Protein AF-A0A2M8NP13-F1 (afdb_monomer_lite)

Structure (mmCIF, N/CA/C/O backbone):
data_AF-A0A2M8NP13-F1
#
_entry.id   AF-A0A2M8NP13-F1
#
loop_
_atom_site.group_PDB
_atom_site.id
_atom_site.type_symbol
_atom_site.label_atom_id
_atom_site.label_alt_id
_atom_site.label_comp_id
_atom_site.label_asym_id
_atom_site.label_entity_id
_atom_site.label_seq_id
_atom_site.pdbx_PDB_ins_code
_atom_site.Cartn_x
_atom_site.Cartn_y
_atom_site.Cartn_z
_atom_site.occupancy
_atom_site.B_iso_or_equiv
_atom_site.auth_seq_id
_atom_site.auth_comp_id
_atom_site.auth_asym_id
_atom_site.auth_atom_id
_atom_site.pdbx_PDB_model_num
ATOM 1 N N . MET A 1 1 ? 14.388 27.360 -60.471 1.00 58.22 1 MET A N 1
ATOM 2 C CA . MET A 1 1 ? 13.844 26.414 -59.473 1.00 58.22 1 MET A CA 1
ATOM 3 C C . MET A 1 1 ? 14.636 26.600 -58.187 1.00 58.22 1 MET A C 1
ATOM 5 O O . MET A 1 1 ? 15.724 26.048 -58.066 1.00 58.22 1 MET A O 1
ATOM 9 N N . SER A 1 2 ? 14.172 27.474 -57.292 1.00 68.12 2 SER A N 1
ATOM 10 C CA . SER A 1 2 ? 14.870 27.739 -56.028 1.00 68.12 2 SER A CA 1
ATOM 11 C C . SER A 1 2 ? 14.751 26.515 -55.126 1.00 68.12 2 SER A C 1
ATOM 13 O O . SER A 1 2 ? 13.643 26.093 -54.804 1.00 68.12 2 SER A O 1
ATOM 15 N N . LYS A 1 3 ? 15.887 25.905 -54.775 1.00 79.31 3 LYS A N 1
ATOM 16 C CA . LYS A 1 3 ? 15.924 24.735 -53.893 1.00 79.31 3 LYS A CA 1
ATOM 17 C C . LYS A 1 3 ? 15.673 25.203 -52.463 1.00 79.31 3 LYS A C 1
ATOM 19 O O . LYS A 1 3 ? 16.495 25.915 -51.892 1.00 79.31 3 LYS A O 1
ATOM 24 N N . LEU A 1 4 ? 14.529 24.819 -51.912 1.00 83.94 4 LEU A N 1
ATOM 25 C CA . LEU A 1 4 ? 14.200 25.050 -50.513 1.00 83.94 4 LEU A CA 1
ATOM 26 C C . LEU A 1 4 ? 15.149 24.219 -49.643 1.00 83.94 4 LEU A C 1
ATOM 28 O O . LEU A 1 4 ? 15.299 23.016 -49.855 1.00 83.94 4 LEU A O 1
ATOM 32 N N . THR A 1 5 ? 15.836 24.861 -48.700 1.00 88.06 5 THR A N 1
ATOM 33 C CA . THR A 1 5 ? 16.750 24.158 -47.795 1.00 88.06 5 THR A CA 1
ATOM 34 C C . THR A 1 5 ? 15.958 23.388 -46.739 1.00 88.06 5 THR A C 1
ATOM 36 O O . THR A 1 5 ? 14.819 23.730 -46.422 1.00 88.06 5 THR A O 1
ATOM 39 N N . ARG A 1 6 ? 16.558 22.340 -46.164 1.00 84.56 6 ARG A N 1
ATOM 40 C CA . ARG A 1 6 ? 15.905 21.465 -45.172 1.00 84.56 6 ARG A CA 1
ATOM 41 C C . ARG A 1 6 ? 15.276 22.249 -44.012 1.00 84.56 6 ARG A C 1
ATOM 43 O O . ARG A 1 6 ? 14.156 21.960 -43.613 1.00 84.56 6 ARG A O 1
ATOM 50 N N . ASN A 1 7 ? 15.949 23.298 -43.543 1.00 79.38 7 ASN A N 1
ATOM 51 C CA . ASN A 1 7 ? 15.452 24.140 -42.453 1.00 79.38 7 ASN A CA 1
ATOM 52 C C . ASN A 1 7 ? 14.253 25.008 -42.877 1.00 79.38 7 ASN A C 1
ATOM 54 O O . ASN A 1 7 ? 13.380 25.277 -42.061 1.00 79.38 7 ASN A O 1
ATOM 58 N N . GLN A 1 8 ? 14.175 25.404 -44.152 1.00 86.62 8 GLN A N 1
ATOM 59 C CA . GLN A 1 8 ? 13.031 26.144 -44.697 1.00 86.62 8 GLN A CA 1
ATOM 60 C C . GLN A 1 8 ? 11.793 25.244 -44.829 1.00 86.62 8 GLN A C 1
ATOM 62 O O . GLN A 1 8 ? 10.682 25.691 -44.570 1.00 86.62 8 GLN A O 1
ATOM 67 N N . ILE A 1 9 ? 11.977 23.959 -45.154 1.00 86.06 9 ILE A N 1
ATOM 68 C CA . ILE A 1 9 ? 10.882 22.975 -45.171 1.00 86.06 9 ILE A CA 1
ATOM 69 C C . ILE A 1 9 ? 10.336 22.760 -43.753 1.00 86.06 9 ILE A C 1
ATOM 71 O O . ILE A 1 9 ? 9.125 22.802 -43.554 1.00 86.06 9 ILE A O 1
ATOM 75 N N . ILE A 1 10 ? 11.217 22.599 -42.760 1.00 83.56 10 ILE A N 1
ATOM 76 C CA . ILE A 1 10 ? 10.816 22.433 -41.354 1.00 83.56 10 ILE A CA 1
ATOM 77 C C . ILE A 1 10 ? 10.057 23.671 -40.858 1.00 83.56 10 ILE A C 1
ATOM 79 O O . ILE A 1 10 ? 8.997 23.530 -40.256 1.00 83.56 10 ILE A O 1
ATOM 83 N N . ALA A 1 11 ? 10.540 24.878 -41.169 1.00 84.44 11 ALA A N 1
ATOM 84 C CA . ALA A 1 11 ? 9.868 26.115 -40.778 1.00 84.44 11 ALA A CA 1
ATOM 85 C C . ALA A 1 11 ? 8.447 26.219 -41.358 1.00 84.44 11 ALA A C 1
ATOM 87 O O . ALA A 1 11 ? 7.525 26.593 -40.639 1.00 84.44 11 ALA A O 1
ATOM 88 N N . ILE A 1 12 ? 8.248 25.837 -42.624 1.00 85.38 12 ILE A N 1
ATOM 89 C CA . ILE A 1 12 ? 6.927 25.862 -43.271 1.00 85.38 12 ILE A CA 1
ATOM 90 C C . ILE A 1 12 ? 5.983 24.826 -42.659 1.00 85.38 12 ILE A C 1
ATOM 92 O O . ILE A 1 12 ? 4.808 25.127 -42.462 1.00 85.38 12 ILE A O 1
ATOM 96 N N . LEU A 1 13 ? 6.475 23.630 -42.327 1.00 83.25 13 LEU A N 1
ATOM 97 C CA . LEU A 1 13 ? 5.653 22.597 -41.694 1.00 83.25 13 LEU A CA 1
ATOM 98 C C . LEU A 1 13 ? 5.238 23.001 -40.275 1.00 83.25 13 LEU A C 1
ATOM 100 O O . LEU A 1 13 ? 4.065 22.893 -39.937 1.00 83.25 13 LEU A O 1
ATOM 104 N N . VAL A 1 14 ? 6.158 23.536 -39.471 1.00 82.69 14 VAL A N 1
ATOM 105 C CA . VAL A 1 14 ? 5.853 23.966 -38.097 1.00 82.69 14 VAL A CA 1
ATOM 106 C C . VAL A 1 14 ? 4.896 25.161 -38.096 1.00 82.69 14 VAL A C 1
ATOM 108 O O . VAL A 1 14 ? 3.868 25.115 -37.426 1.00 82.69 14 VAL A O 1
ATOM 111 N N . PHE A 1 15 ? 5.161 26.200 -38.896 1.00 78.62 15 PHE A N 1
ATOM 112 C CA . PHE A 1 15 ? 4.244 27.343 -38.995 1.00 78.62 15 PHE A CA 1
ATOM 113 C C . PHE A 1 15 ? 2.897 26.961 -39.616 1.00 78.62 15 PHE A C 1
ATOM 115 O O . PHE A 1 15 ? 1.862 27.449 -39.170 1.00 78.62 15 PHE A O 1
ATOM 122 N N . GLY A 1 16 ? 2.884 26.071 -40.611 1.00 75.19 16 GLY A N 1
ATOM 123 C CA . GLY A 1 16 ? 1.658 25.585 -41.242 1.00 75.19 16 GLY A CA 1
ATOM 124 C C . GLY A 1 16 ? 0.770 24.799 -40.278 1.00 75.19 16 GLY A C 1
ATOM 125 O O . GLY A 1 16 ? -0.438 25.022 -40.250 1.00 75.19 16 GLY A O 1
ATOM 126 N N . VAL A 1 17 ? 1.357 23.935 -39.443 1.00 75.19 17 VAL A N 1
ATOM 127 C CA . VAL A 1 17 ? 0.620 23.167 -38.426 1.00 75.19 17 VAL A CA 1
ATOM 128 C C . VAL A 1 17 ? 0.110 24.072 -37.301 1.00 75.19 17 VAL A C 1
ATOM 130 O O . VAL A 1 17 ? -1.015 23.888 -36.850 1.00 75.19 17 VAL A O 1
ATOM 133 N N . VAL A 1 18 ? 0.862 25.101 -36.897 1.00 73.50 18 VAL A N 1
ATOM 134 C CA . VAL A 1 18 ? 0.398 26.084 -35.898 1.00 73.50 18 VAL A CA 1
ATOM 135 C C . VAL A 1 18 ? -0.756 26.940 -36.440 1.00 73.50 18 VAL A C 1
ATOM 137 O O . VAL A 1 18 ? -1.725 27.184 -35.724 1.00 73.50 18 VAL A O 1
ATOM 140 N N . LEU A 1 19 ? -0.708 27.348 -37.714 1.00 66.69 19 LEU A N 1
ATOM 141 C CA . LEU A 1 19 ? -1.770 28.147 -38.340 1.00 66.69 19 LEU A CA 1
ATOM 142 C C . LEU A 1 19 ? -3.037 27.335 -38.655 1.00 66.69 19 LEU A C 1
ATOM 144 O O . LEU A 1 19 ? -4.136 27.873 -38.545 1.00 66.69 19 LEU A O 1
ATOM 148 N N . LEU A 1 20 ? -2.909 26.054 -39.021 1.00 64.12 20 LEU A N 1
ATOM 149 C CA . LEU A 1 20 ? -4.056 25.172 -39.285 1.00 64.12 20 LEU A CA 1
ATOM 150 C C . LEU A 1 20 ? -4.627 24.534 -38.006 1.00 64.12 20 LEU A C 1
ATOM 152 O O . LEU A 1 20 ? -5.831 24.305 -37.931 1.00 64.12 20 LEU A O 1
ATOM 156 N N . GLY A 1 21 ? -3.793 24.272 -36.994 1.00 57.81 21 GLY A N 1
ATOM 157 C CA . GLY A 1 21 ? -4.192 23.657 -35.722 1.00 57.81 21 GLY A CA 1
ATOM 158 C C . GLY A 1 21 ? -4.653 24.648 -34.648 1.00 57.81 21 GLY A C 1
ATOM 159 O O . GLY A 1 21 ? -5.435 24.279 -33.775 1.00 57.81 21 GLY A O 1
ATOM 160 N N . GLY A 1 22 ? -4.237 25.918 -34.719 1.00 55.53 22 GLY A N 1
ATOM 161 C CA . GLY A 1 22 ? -4.613 26.950 -33.743 1.00 55.53 22 GLY A CA 1
ATOM 162 C C . GLY A 1 22 ? -6.066 27.435 -33.837 1.00 55.53 22 GLY A C 1
ATOM 163 O O . GLY A 1 22 ? -6.558 28.068 -32.908 1.00 55.53 22 GLY A O 1
ATOM 164 N N . ALA A 1 23 ? -6.778 27.130 -34.927 1.00 56.41 23 ALA A N 1
ATOM 165 C CA . ALA A 1 23 ? -8.166 27.560 -35.121 1.00 56.41 23 ALA A CA 1
ATOM 166 C C . ALA A 1 23 ? -9.211 26.638 -34.456 1.00 56.41 23 ALA A C 1
ATOM 168 O O . ALA A 1 23 ? -10.376 27.021 -34.371 1.00 56.41 23 ALA A O 1
ATOM 169 N N . LEU A 1 24 ? -8.831 25.444 -33.976 1.00 55.22 24 LEU A N 1
ATOM 170 C CA . LEU A 1 24 ? -9.789 24.445 -33.472 1.00 55.22 24 LEU A CA 1
ATOM 171 C C . LEU A 1 24 ? -9.968 24.448 -31.938 1.00 55.22 24 LEU A C 1
ATOM 173 O O . LEU A 1 24 ? -10.832 23.743 -31.426 1.00 55.22 24 LEU A O 1
ATOM 177 N N . VAL A 1 25 ? -9.216 25.265 -31.190 1.00 56.38 25 VAL A N 1
ATOM 178 C CA . VAL A 1 25 ? -9.221 25.263 -29.707 1.00 56.38 25 VAL A CA 1
ATOM 179 C C . VAL A 1 25 ? -9.870 26.527 -29.117 1.00 56.38 25 VAL A C 1
ATOM 181 O O . VAL A 1 25 ? -9.416 27.056 -28.111 1.00 56.38 25 VAL A O 1
ATOM 184 N N . ILE A 1 26 ? -10.937 27.061 -29.727 1.00 60.00 26 ILE A N 1
ATOM 185 C CA . ILE A 1 26 ? -11.709 28.173 -29.127 1.00 60.00 26 ILE A CA 1
ATOM 186 C C . ILE A 1 26 ? -13.222 27.956 -29.260 1.00 60.00 26 ILE A C 1
ATOM 188 O O . ILE A 1 26 ? -13.924 28.837 -29.741 1.00 60.00 26 ILE A O 1
ATOM 192 N N . LEU A 1 27 ? -13.764 26.799 -28.856 1.00 58.97 27 LEU A N 1
ATOM 193 C CA . LEU A 1 27 ? -15.230 26.643 -28.758 1.00 58.97 27 LEU A CA 1
ATOM 194 C C . LEU A 1 27 ? -15.773 25.825 -27.572 1.00 58.97 27 LEU A C 1
ATOM 196 O O . LEU A 1 27 ? -16.981 25.622 -27.523 1.00 58.97 27 LEU A O 1
ATOM 200 N N . SER A 1 28 ? -14.969 25.449 -26.571 1.00 64.50 28 SER A N 1
ATOM 201 C CA . SER A 1 28 ? -15.515 24.761 -25.385 1.00 64.50 28 SER A CA 1
ATOM 202 C C . SER A 1 28 ? -14.811 25.162 -24.091 1.00 64.50 28 SER A C 1
ATOM 204 O O . SER A 1 28 ? -13.880 24.495 -23.662 1.00 64.50 28 SER A O 1
ATOM 206 N N . ASN A 1 29 ? -15.243 26.281 -23.501 1.00 57.12 29 ASN A N 1
ATOM 207 C CA . ASN A 1 29 ? -15.476 26.404 -22.053 1.00 57.12 29 ASN A CA 1
ATOM 208 C C . ASN A 1 29 ? -16.026 27.797 -21.725 1.00 57.12 29 ASN A C 1
ATOM 210 O O . ASN A 1 29 ? -15.294 28.735 -21.408 1.00 57.12 29 ASN A O 1
ATOM 214 N N . ARG A 1 30 ? -17.350 27.942 -21.811 1.00 59.50 30 ARG A N 1
ATOM 215 C CA . ARG A 1 30 ? -18.058 29.086 -21.233 1.00 59.50 30 ARG A CA 1
ATOM 216 C C . ARG A 1 30 ? -19.442 28.637 -20.764 1.00 59.50 30 ARG A C 1
ATOM 218 O O . ARG A 1 30 ? -20.231 28.259 -21.622 1.00 59.50 30 ARG A O 1
ATOM 225 N N . ALA A 1 31 ? -19.669 28.722 -19.443 1.00 52.22 31 ALA A N 1
ATOM 226 C CA . ALA A 1 31 ? -20.912 28.564 -18.648 1.00 52.22 31 ALA A CA 1
ATOM 227 C C . ALA A 1 31 ? -20.679 27.555 -17.500 1.00 52.22 31 ALA A C 1
ATOM 229 O O . ALA A 1 31 ? -20.251 26.446 -17.782 1.00 52.22 31 ALA A O 1
ATOM 230 N N . THR A 1 32 ? -20.900 27.819 -16.208 1.00 54.53 32 THR A N 1
ATOM 231 C CA . THR A 1 32 ? -21.458 28.962 -15.453 1.00 54.53 32 THR A CA 1
ATOM 232 C C . THR A 1 32 ? -21.068 28.802 -13.971 1.00 54.53 32 THR A C 1
ATOM 234 O O . THR A 1 32 ? -21.065 27.667 -13.496 1.00 54.53 32 THR A O 1
ATOM 237 N N . PRO A 1 33 ? -20.814 29.886 -13.215 1.00 57.22 33 PRO A N 1
ATOM 238 C CA . PRO A 1 33 ? -20.908 29.861 -11.759 1.00 57.22 33 PRO A CA 1
ATOM 239 C C . PRO A 1 33 ? -22.393 29.841 -11.364 1.00 57.22 33 PRO A C 1
ATOM 241 O O . PRO A 1 33 ? -23.160 30.691 -11.812 1.00 57.22 33 PRO A O 1
ATOM 244 N N . THR A 1 34 ? -22.818 28.854 -10.580 1.00 63.97 34 THR A N 1
ATOM 245 C CA . THR A 1 34 ? -24.079 28.940 -9.838 1.00 63.97 34 THR A CA 1
ATOM 246 C C . THR A 1 34 ? -23.760 29.491 -8.461 1.00 63.97 34 THR A C 1
ATOM 248 O O . THR A 1 34 ? -23.168 28.799 -7.632 1.00 63.97 34 THR A O 1
ATOM 251 N N . ASP A 1 35 ? -24.114 30.759 -8.284 1.00 57.34 35 ASP A N 1
ATOM 252 C CA . ASP A 1 35 ? -24.280 31.413 -6.996 1.00 57.34 35 ASP A CA 1
ATOM 253 C C . ASP A 1 35 ? -25.349 30.701 -6.134 1.00 57.34 35 ASP A C 1
ATOM 255 O O . ASP A 1 35 ? -26.218 29.987 -6.642 1.00 57.34 35 ASP A O 1
ATOM 259 N N . ASP A 1 36 ? -25.274 30.984 -4.831 1.00 53.44 36 ASP A N 1
ATOM 260 C CA . ASP A 1 36 ? -26.346 30.932 -3.827 1.00 53.44 36 ASP A CA 1
ATOM 261 C C . ASP A 1 36 ? -26.670 29.602 -3.118 1.00 53.44 36 ASP A C 1
ATOM 263 O O . ASP A 1 36 ? -27.688 28.956 -3.355 1.00 53.44 36 ASP A O 1
ATOM 267 N N . VAL A 1 37 ? -25.909 29.321 -2.050 1.00 51.91 37 VAL A N 1
ATOM 268 C CA . VAL A 1 37 ? -26.536 28.9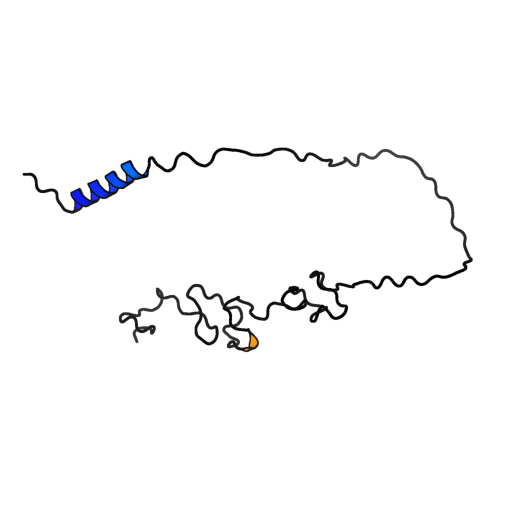66 -0.763 1.00 51.91 37 VAL A CA 1
ATOM 269 C C . VAL A 1 37 ? -26.088 29.976 0.289 1.00 51.91 37 VAL A C 1
ATOM 271 O O . VAL A 1 37 ? -25.139 29.779 1.043 1.00 51.91 37 VAL A O 1
ATOM 274 N N . VAL A 1 38 ? -26.818 31.088 0.336 1.00 53.72 38 VAL A N 1
ATOM 275 C CA . VAL A 1 38 ? -27.078 31.788 1.592 1.00 53.72 38 VAL A CA 1
ATOM 276 C C . VAL A 1 38 ? -28.064 30.922 2.371 1.00 53.72 38 VAL A C 1
ATOM 278 O O . VAL A 1 38 ? -29.217 30.789 1.974 1.00 53.72 38 VAL A O 1
ATOM 281 N N . SER A 1 39 ? -27.630 30.355 3.495 1.00 47.09 39 SER A N 1
ATOM 282 C CA . SER A 1 39 ? -28.549 30.007 4.577 1.00 47.09 39 SER A CA 1
ATOM 283 C C . SER A 1 39 ? -27.840 30.131 5.922 1.00 47.09 39 SER A C 1
ATOM 285 O O . SER A 1 39 ? -27.149 29.230 6.383 1.00 47.09 39 SER A O 1
ATOM 287 N N . THR A 1 40 ? -28.040 31.313 6.505 1.00 46.47 40 THR A N 1
ATOM 288 C CA . THR A 1 40 ? -28.102 31.588 7.946 1.00 46.47 40 THR A CA 1
ATOM 289 C C . THR A 1 40 ? -26.856 31.275 8.778 1.00 46.47 40 THR A C 1
ATOM 291 O O . THR A 1 40 ? -26.828 30.333 9.563 1.00 46.47 40 THR A O 1
ATOM 294 N N . THR A 1 41 ? -25.879 32.183 8.745 1.00 49.56 41 THR A N 1
ATOM 295 C CA . THR A 1 41 ? -25.213 32.569 9.996 1.00 49.56 41 THR A CA 1
ATOM 296 C C . THR A 1 41 ? -26.219 33.381 10.813 1.00 49.56 41 THR A C 1
ATOM 298 O O . THR A 1 41 ? -26.402 34.574 10.560 1.00 49.56 41 THR A O 1
ATOM 301 N N . GLU A 1 42 ? -26.922 32.746 11.750 1.00 57.06 42 GLU A N 1
ATOM 302 C CA . GLU A 1 42 ? -27.654 33.492 12.772 1.00 57.06 42 GLU A CA 1
ATOM 303 C C . GLU A 1 42 ? -26.639 34.172 13.696 1.00 57.06 42 GLU A C 1
ATOM 305 O O . GLU A 1 42 ? -25.809 33.537 14.348 1.00 57.06 42 GLU A O 1
ATOM 310 N N . GLN A 1 43 ? -26.686 35.501 13.691 1.00 47.31 43 GLN A N 1
ATOM 311 C CA . GLN A 1 43 ? -26.061 36.354 14.686 1.00 47.31 43 GLN A CA 1
ATOM 312 C C . GLN A 1 43 ? -26.604 35.993 16.070 1.00 47.31 43 GLN A C 1
ATOM 314 O O . GLN A 1 43 ? -27.774 36.218 16.366 1.00 47.31 43 GLN A O 1
ATOM 319 N N . VAL A 1 44 ? -25.728 35.509 16.947 1.00 54.62 44 VAL A N 1
ATOM 320 C CA . VAL A 1 44 ? -25.923 35.601 18.396 1.00 54.62 44 VAL A CA 1
ATOM 321 C C . VAL A 1 44 ? -25.752 37.064 18.809 1.00 54.62 44 VAL A C 1
ATOM 323 O O . VAL A 1 44 ? -24.679 37.478 19.240 1.00 54.62 44 VAL A O 1
ATOM 326 N N . ASP A 1 45 ? -26.807 37.859 18.633 1.00 57.75 45 ASP A N 1
ATOM 327 C CA . ASP A 1 45 ? -26.953 39.132 19.337 1.00 57.75 45 ASP A CA 1
ATOM 328 C C . ASP A 1 45 ? -27.746 38.876 20.620 1.00 57.75 45 ASP A C 1
ATOM 330 O O . ASP A 1 45 ? -28.884 38.402 20.613 1.00 57.75 45 ASP A O 1
ATOM 334 N N . GLY A 1 46 ? -27.084 39.101 21.750 1.00 53.28 46 GLY A N 1
ATOM 335 C CA . GLY A 1 46 ? -27.656 38.875 23.063 1.00 53.28 46 GLY A CA 1
ATOM 336 C C . GLY A 1 46 ? -28.762 39.879 23.361 1.00 53.28 46 GLY A C 1
ATOM 337 O O . GLY A 1 46 ? -28.543 41.084 23.337 1.00 53.28 46 GLY A O 1
ATOM 338 N N . THR A 1 47 ? -29.931 39.387 23.761 1.00 61.88 47 THR A N 1
ATOM 339 C CA . THR A 1 47 ? -30.835 40.107 24.663 1.00 61.88 47 THR A CA 1
ATOM 340 C C . THR A 1 47 ? -31.652 39.097 25.462 1.00 61.88 47 THR A C 1
ATOM 342 O O . THR A 1 47 ? -32.196 38.128 24.948 1.00 61.88 47 THR A O 1
ATOM 345 N N . SER A 1 48 ? -31.663 39.337 26.766 1.00 55.53 48 SER A N 1
ATOM 346 C CA . SER A 1 48 ? -32.239 38.556 27.853 1.00 55.53 48 SER A CA 1
ATOM 347 C C . SER A 1 48 ? -33.665 38.044 27.636 1.00 55.53 48 SER A C 1
ATOM 349 O O . SER A 1 48 ? -34.557 38.841 27.348 1.00 55.53 48 SER A O 1
ATOM 351 N N . VAL A 1 49 ? -33.919 36.792 28.029 1.00 49.97 49 VAL A N 1
ATOM 352 C CA . VAL A 1 49 ? -35.164 36.447 28.731 1.00 49.97 49 VAL A CA 1
ATOM 353 C C . VAL A 1 49 ? -34.836 35.541 29.917 1.00 49.97 49 VAL A C 1
ATOM 355 O O . VAL A 1 49 ? -34.085 34.575 29.815 1.00 49.97 49 VAL A O 1
ATOM 358 N N . ALA A 1 50 ? -35.359 35.944 31.067 1.00 49.97 50 ALA A N 1
ATOM 359 C CA . ALA A 1 50 ? -35.125 35.380 32.378 1.00 49.97 50 ALA A CA 1
ATOM 360 C C . ALA A 1 50 ? -35.720 33.970 32.557 1.00 49.97 50 ALA A C 1
ATOM 362 O O . ALA A 1 50 ? -36.866 33.712 32.210 1.00 49.97 50 ALA A O 1
ATOM 363 N N . GLN A 1 51 ? -34.913 33.100 33.163 1.00 52.91 51 GLN A N 1
ATOM 364 C CA . GLN A 1 51 ? -35.227 32.283 34.339 1.00 52.91 51 GLN A CA 1
ATOM 365 C C . GLN A 1 51 ? -36.662 31.733 34.472 1.00 52.91 51 GLN A C 1
ATOM 367 O O . GLN A 1 51 ? -37.550 32.403 34.993 1.00 52.91 51 GLN A O 1
ATOM 372 N N . VAL A 1 52 ? -36.822 30.434 34.196 1.00 46.53 52 VAL A N 1
ATOM 373 C CA . VAL A 1 52 ? -37.727 29.579 34.977 1.00 46.53 52 VAL A CA 1
ATOM 374 C C . VAL A 1 52 ? -37.002 28.267 35.262 1.00 46.53 52 VAL A C 1
ATOM 376 O O . VAL A 1 52 ? -36.860 27.410 34.397 1.00 46.53 52 VAL A O 1
ATOM 379 N N . VAL A 1 53 ? -36.496 28.153 36.486 1.00 58.00 53 VAL A N 1
ATOM 380 C CA . VAL A 1 53 ? -36.050 26.895 37.087 1.00 58.00 53 VAL A CA 1
ATOM 381 C C . VAL A 1 53 ? -37.246 26.334 37.850 1.00 58.00 53 VAL A C 1
ATOM 383 O O . VAL A 1 53 ? -37.733 27.019 38.751 1.00 58.00 53 VAL A O 1
ATOM 386 N N . PRO A 1 54 ? -37.711 25.114 37.558 1.00 53.69 54 PRO A N 1
ATOM 387 C CA . PRO A 1 54 ? -38.408 24.307 38.540 1.00 53.69 54 PRO A CA 1
ATOM 388 C C . PRO A 1 54 ? -37.410 23.325 39.157 1.00 53.69 54 PRO A C 1
ATOM 390 O O . PRO A 1 54 ? -36.807 22.502 38.477 1.00 53.69 54 PRO A O 1
ATOM 393 N N . THR A 1 55 ? -37.240 23.496 40.460 1.00 47.84 55 THR A N 1
ATOM 394 C CA . THR A 1 55 ? -36.593 22.637 41.457 1.00 47.84 55 THR A CA 1
ATOM 395 C C . THR A 1 55 ? -36.805 21.135 41.257 1.00 47.84 55 THR A C 1
ATOM 397 O O . THR A 1 55 ? -37.923 20.693 40.998 1.00 47.84 55 THR A O 1
ATOM 400 N N . GLU A 1 56 ? -35.736 20.368 41.478 1.00 66.62 56 GLU A N 1
ATOM 401 C CA . GLU A 1 56 ? -35.767 18.913 41.668 1.00 66.62 56 GLU A CA 1
ATOM 402 C C . GLU A 1 56 ? -36.408 18.512 43.007 1.00 66.62 56 GLU A C 1
ATOM 404 O O . GLU A 1 56 ? -36.236 19.234 43.988 1.00 66.62 56 GLU A O 1
ATOM 409 N N . GLU A 1 57 ? -37.068 17.344 43.058 1.00 56.25 57 GLU A N 1
ATOM 410 C CA . GLU A 1 57 ? -36.946 16.344 44.145 1.00 56.25 57 GLU A CA 1
ATOM 411 C C . GLU A 1 57 ? -37.593 14.981 43.735 1.00 56.25 57 GLU A C 1
ATOM 413 O O . GLU A 1 57 ? -38.248 14.934 42.690 1.00 56.25 57 GLU A O 1
ATOM 418 N N . PRO A 1 58 ? -37.372 13.853 44.457 1.00 69.06 58 PRO A N 1
ATOM 419 C CA . PRO A 1 58 ? -36.796 12.613 43.929 1.00 69.06 58 PRO A CA 1
ATOM 420 C C . PRO A 1 58 ? -37.692 11.361 44.146 1.00 69.06 58 PRO A C 1
ATOM 422 O O . PRO A 1 58 ? -38.788 11.439 44.690 1.00 69.06 58 PRO A O 1
ATOM 425 N N . ASP A 1 59 ? -37.184 10.193 43.731 1.00 57.22 59 ASP A N 1
ATOM 426 C CA . ASP A 1 59 ? -37.649 8.823 44.031 1.00 57.22 59 ASP A CA 1
ATOM 427 C C . ASP A 1 59 ? -38.992 8.320 43.445 1.00 57.22 59 ASP A C 1
ATOM 429 O O . ASP A 1 59 ? -40.074 8.654 43.923 1.00 57.22 59 ASP A O 1
ATOM 433 N N . SER A 1 60 ? -38.891 7.332 42.530 1.00 41.59 60 SER A N 1
ATOM 434 C CA . SER A 1 60 ? -39.606 6.020 42.536 1.00 41.59 60 SER A CA 1
ATOM 435 C C . SER A 1 60 ? -40.138 5.552 41.159 1.00 41.59 60 SER A C 1
ATOM 437 O O . SER A 1 60 ? -41.102 6.092 40.624 1.00 41.59 60 SER A O 1
ATOM 439 N N . GLN A 1 61 ? -39.540 4.477 40.617 1.00 65.25 61 GLN A N 1
ATOM 440 C CA . GLN A 1 61 ? -39.978 3.670 39.444 1.00 65.25 61 GLN A CA 1
ATOM 441 C C . GLN A 1 61 ? -41.160 2.717 39.793 1.00 65.25 61 GLN A C 1
ATOM 443 O O . GLN A 1 61 ? -41.339 2.477 40.991 1.00 65.25 61 GLN A O 1
ATOM 448 N N . PRO A 1 62 ? -41.958 2.127 38.847 1.00 52.53 62 PRO A N 1
ATOM 449 C CA . PRO A 1 62 ? -41.607 0.896 38.054 1.00 52.53 62 PRO A CA 1
ATOM 450 C C . PRO A 1 62 ? -42.285 0.797 36.637 1.00 52.53 62 PRO A C 1
ATOM 452 O O . PRO A 1 62 ? -43.257 1.496 36.393 1.00 52.53 62 PRO A O 1
ATOM 455 N N . SER A 1 63 ? -41.991 -0.062 35.635 1.00 50.97 63 SER A N 1
ATOM 456 C CA . SER A 1 63 ? -40.999 -1.106 35.255 1.00 50.97 63 SER A CA 1
ATOM 457 C C . SER A 1 63 ? -41.343 -1.552 33.775 1.00 50.97 63 SER A C 1
ATOM 459 O O . SER A 1 63 ? -42.058 -0.807 33.109 1.00 50.97 63 SER A O 1
ATOM 461 N N . PRO A 1 64 ? -40.925 -2.700 33.188 1.00 62.66 64 PRO A N 1
ATOM 462 C CA . PRO A 1 64 ? -39.843 -2.832 32.204 1.00 62.66 64 PRO A CA 1
ATOM 463 C C . PRO A 1 64 ? -40.250 -3.497 30.860 1.00 62.66 64 PRO A C 1
ATOM 465 O O . PRO A 1 64 ? -40.920 -4.529 30.832 1.00 62.66 64 PRO A O 1
ATOM 468 N N . THR A 1 65 ? -39.698 -3.030 29.739 1.00 46.16 65 THR A N 1
ATOM 469 C CA . THR A 1 65 ? -39.547 -3.867 28.529 1.00 46.16 65 THR A CA 1
ATOM 470 C C . THR A 1 65 ? -38.149 -3.675 27.942 1.00 46.16 65 THR A C 1
ATOM 472 O O . THR A 1 65 ? -37.797 -2.542 27.615 1.00 46.16 65 THR A O 1
ATOM 475 N N . PRO A 1 66 ? -37.332 -4.740 27.813 1.00 59.88 66 PRO A N 1
ATOM 476 C CA . PRO A 1 66 ? -35.985 -4.637 27.275 1.00 59.88 66 PRO A CA 1
ATOM 477 C C . PRO A 1 66 ? -36.045 -4.673 25.745 1.00 59.88 66 PRO A C 1
ATOM 479 O O . PRO A 1 66 ? -36.075 -5.747 25.148 1.00 59.88 66 PRO A O 1
ATOM 482 N N . VAL A 1 67 ? -36.043 -3.508 25.098 1.00 52.00 67 VAL A N 1
ATOM 483 C CA . VAL A 1 67 ? -35.669 -3.427 23.680 1.00 52.00 67 VAL A CA 1
ATOM 484 C C . VAL A 1 67 ? -34.169 -3.173 23.656 1.00 52.00 67 VAL A C 1
ATOM 486 O O . VAL A 1 67 ? -33.697 -2.056 23.850 1.00 52.00 67 VAL A O 1
ATOM 489 N N . ARG A 1 68 ? -33.406 -4.262 23.566 1.00 61.22 68 ARG A N 1
ATOM 490 C CA . ARG A 1 68 ? -31.955 -4.222 23.391 1.00 61.22 68 ARG A CA 1
ATOM 491 C C . ARG A 1 68 ? -31.681 -3.787 21.954 1.00 61.22 68 ARG A C 1
ATOM 493 O O . ARG A 1 68 ? -31.564 -4.629 21.074 1.00 61.22 68 ARG A O 1
ATOM 500 N N . GLU A 1 69 ? -31.597 -2.485 21.734 1.00 54.03 69 GLU A N 1
ATOM 501 C CA . GLU A 1 69 ? -30.960 -1.926 20.546 1.00 54.03 69 GLU A CA 1
ATOM 502 C C . GLU A 1 69 ? -29.455 -1.969 20.822 1.00 54.03 69 GLU A C 1
ATOM 504 O O . GLU A 1 69 ? -28.907 -1.187 21.600 1.00 54.03 69 GLU A O 1
ATOM 509 N N . THR A 1 70 ? -28.821 -3.040 20.348 1.00 52.81 70 THR A N 1
ATOM 510 C CA . THR A 1 70 ? -27.377 -3.239 20.443 1.00 52.81 70 THR A CA 1
ATOM 511 C C . THR A 1 70 ? -26.698 -2.104 19.703 1.00 52.81 70 THR A C 1
ATOM 513 O O . THR A 1 70 ? -26.896 -1.953 18.500 1.00 52.81 70 THR A O 1
ATOM 516 N N . ARG A 1 71 ? -25.917 -1.306 20.430 1.00 59.41 71 ARG A N 1
ATOM 517 C CA . ARG A 1 71 ? -25.007 -0.347 19.821 1.00 59.41 71 ARG A CA 1
ATOM 518 C C . ARG A 1 71 ? -24.059 -1.137 18.930 1.00 59.41 71 ARG A C 1
ATOM 520 O O . ARG A 1 71 ? -23.350 -2.022 19.399 1.00 59.41 71 ARG A O 1
ATOM 527 N N . SER A 1 72 ? -24.165 -0.867 17.642 1.00 70.75 72 SER A N 1
ATOM 528 C CA . SER A 1 72 ? -23.123 -1.127 16.669 1.00 70.75 72 SER A CA 1
ATOM 529 C C . SER A 1 72 ? -22.002 -0.147 17.009 1.00 70.75 72 SER A C 1
ATOM 531 O O . SER A 1 72 ? -21.991 0.964 16.487 1.00 70.75 72 SER A O 1
ATOM 533 N N . ASP A 1 73 ? -21.191 -0.483 18.011 1.00 87.19 73 ASP A N 1
ATOM 534 C CA . ASP A 1 73 ? -20.047 0.340 18.397 1.00 87.19 73 ASP A CA 1
ATOM 535 C C . ASP A 1 73 ? -19.006 0.272 17.258 1.00 87.19 73 ASP A C 1
ATOM 537 O O . ASP A 1 73 ? -18.792 -0.796 16.682 1.00 87.19 73 ASP A O 1
ATOM 541 N N . ASP A 1 74 ? -18.446 1.426 16.900 1.00 91.19 74 ASP A N 1
ATOM 542 C CA . ASP A 1 74 ? -17.399 1.638 15.892 1.00 91.19 74 ASP A CA 1
ATOM 543 C C . ASP A 1 74 ? -16.334 2.507 16.579 1.00 91.19 74 ASP A C 1
ATOM 545 O O . ASP A 1 74 ? -16.564 3.683 16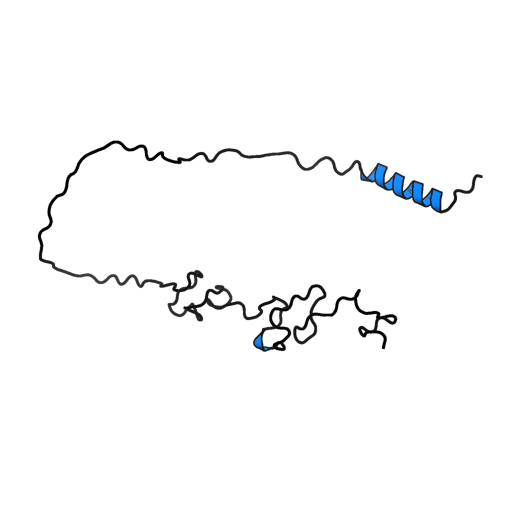.883 1.00 91.19 74 ASP A O 1
ATOM 549 N N . THR A 1 75 ? -15.251 1.861 17.000 1.00 94.00 75 THR A N 1
ATOM 550 C CA . THR A 1 75 ? -14.288 2.394 17.972 1.00 94.00 75 THR A CA 1
ATOM 551 C C . THR A 1 75 ? -13.253 3.301 17.312 1.00 94.00 75 THR A C 1
ATOM 553 O O . THR A 1 75 ? -12.851 4.299 17.917 1.00 94.00 75 THR A O 1
ATOM 556 N N . ASP A 1 76 ? -12.845 2.996 16.084 1.00 93.94 76 ASP A N 1
ATOM 557 C CA . ASP A 1 76 ? -11.890 3.776 15.299 1.00 93.94 76 ASP A CA 1
ATOM 558 C C . ASP A 1 76 ? -12.564 4.687 14.257 1.00 93.94 76 ASP A C 1
ATOM 560 O O . ASP A 1 76 ? -11.920 5.603 13.733 1.00 93.94 76 ASP A O 1
ATOM 564 N N . GLY A 1 77 ? -13.874 4.535 14.053 1.00 93.06 77 GLY A N 1
ATOM 565 C CA . GLY A 1 77 ? -14.696 5.438 13.260 1.00 93.06 77 GLY A CA 1
ATOM 566 C C . GLY A 1 77 ? -14.524 5.245 11.758 1.00 93.06 77 GLY A C 1
ATOM 567 O O . GLY A 1 77 ? -14.686 6.218 11.010 1.00 93.06 77 GLY A O 1
ATOM 568 N N . ASP A 1 78 ? -14.157 4.044 11.312 1.00 94.00 78 ASP A N 1
ATOM 569 C CA . ASP A 1 78 ? -13.935 3.729 9.899 1.00 94.00 78 ASP A CA 1
ATOM 570 C C . ASP A 1 78 ? -15.219 3.343 9.137 1.00 94.00 78 ASP A C 1
ATOM 572 O O . ASP A 1 78 ? -15.236 3.234 7.903 1.00 94.00 78 ASP A O 1
ATOM 576 N N . GLY A 1 79 ? -16.338 3.239 9.861 1.00 91.19 79 GLY A N 1
ATOM 577 C CA . GLY A 1 79 ? -17.638 2.859 9.326 1.00 91.19 79 GLY A CA 1
ATOM 578 C C . GLY A 1 79 ? -17.881 1.348 9.284 1.00 91.19 79 GLY A C 1
ATOM 579 O O . GLY A 1 79 ? -18.924 0.934 8.760 1.00 91.19 79 GLY A O 1
ATOM 580 N N . VAL A 1 80 ? -16.974 0.531 9.829 1.00 92.88 80 VAL A N 1
ATOM 581 C CA . VAL A 1 80 ? -17.108 -0.913 10.033 1.00 92.88 80 VAL A CA 1
ATOM 582 C C . VAL A 1 80 ? -17.350 -1.192 11.527 1.00 92.88 80 VAL A C 1
ATOM 584 O O . VAL A 1 80 ? -16.514 -0.917 12.375 1.00 92.88 80 VAL A O 1
ATOM 587 N N . PRO A 1 81 ? -18.503 -1.766 11.904 1.00 92.38 81 PRO A N 1
ATOM 588 C CA . PRO A 1 81 ? -18.795 -2.056 13.305 1.00 92.38 81 PRO A CA 1
ATOM 589 C C . PRO A 1 81 ? -17.853 -3.082 13.950 1.00 92.38 81 PRO A C 1
ATOM 591 O O . PRO A 1 81 ? -17.547 -4.129 13.368 1.00 92.38 81 PRO A O 1
ATOM 594 N N . ASN A 1 82 ? -17.545 -2.885 15.235 1.00 90.56 82 ASN A N 1
ATOM 595 C CA . ASN A 1 82 ? -16.765 -3.824 16.049 1.00 90.56 82 ASN A CA 1
ATOM 596 C C . ASN A 1 82 ? -17.526 -5.126 16.393 1.00 90.56 82 ASN A C 1
ATOM 598 O O . ASN A 1 82 ? -17.015 -5.970 17.133 1.00 90.56 82 ASN A O 1
ATOM 602 N N . ASP A 1 83 ? -18.749 -5.337 15.885 1.00 86.56 83 ASP A N 1
ATOM 603 C CA . ASP A 1 83 ? -19.596 -6.509 16.170 1.00 86.56 83 ASP A CA 1
ATOM 604 C C . ASP A 1 83 ? -19.153 -7.800 15.444 1.00 86.56 83 ASP A C 1
ATOM 606 O O . ASP A 1 83 ? -19.943 -8.717 15.206 1.00 86.56 83 ASP A O 1
ATOM 610 N N . GLY A 1 84 ? -17.855 -7.902 15.156 1.00 82.00 84 GLY A N 1
ATOM 611 C CA . GLY A 1 84 ? -17.221 -9.007 14.444 1.00 82.00 84 GLY A CA 1
ATOM 612 C C . GLY A 1 84 ? -17.082 -8.779 12.941 1.00 82.00 84 GLY A C 1
ATOM 613 O O . GLY A 1 84 ? -16.494 -9.630 12.270 1.00 82.00 84 GLY A O 1
ATOM 614 N N . THR A 1 85 ? -17.591 -7.663 12.409 1.00 89.94 85 THR A N 1
ATOM 615 C CA . THR A 1 85 ? -17.305 -7.247 11.028 1.00 89.94 85 THR A CA 1
ATOM 616 C C . THR A 1 85 ? -15.955 -6.561 10.887 1.00 89.94 85 THR A C 1
ATOM 618 O O . THR A 1 85 ? -15.288 -6.764 9.878 1.00 89.94 85 THR A O 1
ATOM 621 N N . ASP A 1 86 ? -15.540 -5.827 11.912 1.00 95.06 86 ASP A N 1
ATOM 622 C CA . ASP A 1 86 ? -14.234 -5.190 11.999 1.00 95.06 86 ASP A CA 1
ATOM 623 C C . ASP A 1 86 ? -13.219 -6.114 12.700 1.00 95.06 86 ASP A C 1
ATOM 625 O O . ASP A 1 86 ? -13.433 -6.591 13.821 1.00 95.06 86 ASP A O 1
ATOM 629 N N . GLN A 1 87 ? -12.134 -6.425 11.992 1.00 95.81 87 GLN A N 1
ATOM 630 C CA . GLN A 1 87 ? -11.029 -7.268 12.452 1.00 95.81 87 GLN A CA 1
ATOM 631 C C . GLN A 1 87 ? -9.922 -6.462 13.153 1.00 95.81 87 GLN A C 1
ATOM 633 O O . GLN A 1 87 ? -9.075 -7.064 13.821 1.00 95.81 87 GLN A O 1
ATOM 638 N N . CYS A 1 88 ? -9.927 -5.135 13.025 1.00 96.19 88 CYS A N 1
ATOM 639 C CA . CYS A 1 88 ? -8.916 -4.216 13.533 1.00 96.19 88 CYS A CA 1
ATOM 640 C C . CYS A 1 88 ? -9.549 -3.062 14.347 1.00 96.19 88 CYS A C 1
ATOM 642 O O . CYS A 1 88 ? -9.276 -1.908 14.060 1.00 96.19 88 CYS A O 1
ATOM 644 N N . PRO A 1 89 ? -10.249 -3.344 15.466 1.00 93.38 89 PRO A N 1
ATOM 645 C CA . PRO A 1 89 ? -11.128 -2.398 16.177 1.00 93.38 89 PRO A CA 1
ATOM 646 C C . PRO A 1 89 ? -10.500 -1.123 16.744 1.00 93.38 89 PRO A C 1
ATOM 648 O O . PRO A 1 89 ? -11.213 -0.231 17.196 1.00 93.38 89 PRO A O 1
ATOM 651 N N . ASP A 1 90 ? -9.175 -1.052 16.787 1.00 95.56 90 ASP A N 1
ATOM 652 C CA . ASP A 1 90 ? -8.431 0.096 17.301 1.00 95.56 90 ASP A CA 1
ATOM 653 C C . ASP A 1 90 ? -7.696 0.859 16.178 1.00 95.56 90 ASP A C 1
ATOM 655 O O . ASP A 1 90 ? -6.949 1.801 16.465 1.00 95.56 90 ASP A O 1
ATOM 659 N N . VAL A 1 91 ? -7.820 0.427 14.916 1.00 95.69 91 VAL A N 1
ATOM 660 C CA . VAL A 1 91 ? -7.013 0.906 13.789 1.00 95.69 91 VAL A CA 1
ATOM 661 C C . VAL A 1 91 ? -7.880 1.076 12.553 1.00 95.69 91 VAL A C 1
ATOM 663 O O . VAL A 1 91 ? -8.152 0.103 11.862 1.00 95.69 91 VAL A O 1
ATOM 666 N N . PHE A 1 92 ? -8.130 2.342 12.213 1.00 95.31 92 PHE A N 1
ATOM 667 C CA . PHE A 1 92 ? -8.896 2.726 11.033 1.00 95.31 92 PHE A CA 1
ATOM 668 C C . PHE A 1 92 ? -8.501 1.914 9.794 1.00 95.31 92 PHE A C 1
ATOM 670 O O . PHE A 1 92 ? -7.326 1.917 9.393 1.00 95.31 92 PHE A O 1
ATOM 677 N N . GLY A 1 93 ? -9.489 1.299 9.151 1.00 94.88 93 GLY A N 1
ATOM 678 C CA . GLY A 1 93 ? -9.297 0.529 7.940 1.00 94.88 93 GLY A CA 1
ATOM 679 C C . GLY A 1 93 ? -10.356 0.777 6.880 1.00 94.88 93 GLY A C 1
ATOM 680 O O . GLY A 1 93 ? -11.126 1.734 6.905 1.00 94.88 93 GLY A O 1
ATOM 681 N N . GLU A 1 94 ? -10.345 -0.075 5.860 1.00 94.75 94 GLU A N 1
ATOM 682 C CA . GLU A 1 94 ? -11.364 -0.034 4.819 1.00 94.75 94 GLU A CA 1
ATOM 683 C C . GLU A 1 94 ? -12.317 -1.217 4.969 1.00 94.75 94 GLU A C 1
ATOM 685 O O . GLU A 1 94 ? -11.918 -2.346 5.264 1.00 94.75 94 GLU A O 1
ATOM 690 N N . ALA A 1 95 ? -13.590 -1.004 4.632 1.00 94.44 95 ALA A N 1
ATOM 691 C CA . ALA A 1 95 ? -14.577 -2.081 4.588 1.00 94.44 95 ALA A CA 1
ATOM 692 C C . ALA A 1 95 ? -14.169 -3.234 3.645 1.00 94.44 95 ALA A C 1
ATOM 694 O O . ALA A 1 95 ? -14.536 -4.384 3.884 1.00 94.44 95 ALA A O 1
ATOM 695 N N . ALA A 1 96 ? -13.382 -2.952 2.596 1.00 94.12 96 ALA A N 1
ATOM 696 C CA . ALA A 1 96 ? -12.833 -3.969 1.692 1.00 94.12 96 ALA A CA 1
ATOM 697 C C . ALA A 1 96 ? -11.888 -4.956 2.402 1.00 94.12 96 ALA A C 1
ATOM 699 O O . ALA A 1 96 ? -11.781 -6.113 1.990 1.00 94.12 96 ALA A O 1
ATOM 700 N N . PHE A 1 97 ? -11.258 -4.512 3.490 1.00 95.38 97 PHE A N 1
ATOM 701 C CA . PHE A 1 97 ? -10.317 -5.276 4.302 1.00 95.38 97 PHE A CA 1
ATOM 702 C C . PHE A 1 97 ? -10.881 -5.592 5.696 1.00 95.38 97 PHE A C 1
ATOM 704 O O . PHE A 1 97 ? -10.124 -5.889 6.613 1.00 95.38 97 PHE A O 1
ATOM 711 N N . ASN A 1 98 ? -12.212 -5.597 5.848 1.00 95.31 98 ASN A N 1
ATOM 712 C CA . ASN A 1 98 ? -12.908 -5.881 7.111 1.00 95.31 98 ASN A CA 1
ATOM 713 C C . ASN A 1 98 ? -12.454 -4.965 8.260 1.00 95.31 98 ASN A C 1
ATOM 715 O O . ASN A 1 98 ? -12.129 -5.453 9.339 1.00 95.31 98 ASN A O 1
ATOM 719 N N . GLY A 1 99 ? -12.381 -3.661 7.999 1.00 95.25 99 GLY A N 1
ATOM 720 C CA . GLY A 1 99 ? -11.991 -2.662 8.997 1.00 95.25 99 GLY A CA 1
ATOM 721 C C . GLY A 1 99 ? -10.488 -2.606 9.274 1.00 95.25 99 GLY A C 1
ATOM 722 O O . GLY A 1 99 ? -10.034 -1.882 10.140 1.00 95.25 99 GLY A O 1
ATOM 723 N N . CYS A 1 100 ? -9.671 -3.348 8.521 1.00 96.81 100 CYS A N 1
ATOM 724 C CA . CYS A 1 100 ? -8.217 -3.280 8.641 1.00 96.81 100 CYS A CA 1
ATOM 725 C C . CYS A 1 100 ? -7.576 -2.361 7.590 1.00 96.81 100 CYS A C 1
ATOM 727 O O . CYS A 1 100 ? -8.161 -2.116 6.527 1.00 96.81 100 CYS A O 1
ATOM 729 N N . PRO A 1 101 ? -6.346 -1.879 7.843 1.00 95.56 101 PRO A N 1
ATOM 730 C CA . PRO A 1 101 ? -5.532 -1.222 6.829 1.00 95.56 101 PRO A CA 1
ATOM 731 C C . PRO A 1 101 ? -5.329 -2.095 5.586 1.00 95.56 101 PRO A C 1
ATOM 733 O O . PRO A 1 101 ? -5.316 -3.327 5.671 1.00 95.56 101 PRO A O 1
ATOM 736 N N . ASN A 1 102 ? -5.128 -1.446 4.438 1.00 95.25 102 ASN A N 1
ATOM 737 C CA . ASN A 1 102 ? -4.743 -2.128 3.206 1.00 95.25 102 ASN A CA 1
ATOM 738 C C . ASN A 1 102 ? -3.426 -2.909 3.430 1.00 95.25 102 ASN A C 1
ATOM 740 O O . ASN A 1 102 ? -2.464 -2.304 3.902 1.00 95.25 102 ASN A O 1
ATOM 744 N N . PRO A 1 103 ? -3.366 -4.223 3.126 1.00 95.44 103 PRO A N 1
ATOM 745 C CA . PRO A 1 103 ? -2.153 -5.031 3.281 1.00 95.44 103 PRO A CA 1
ATOM 746 C C . PRO A 1 103 ? -1.101 -4.819 2.171 1.00 95.44 103 PRO A C 1
ATOM 748 O O . PRO A 1 103 ? -0.104 -5.536 2.157 1.00 95.44 103 PRO A O 1
ATOM 751 N N . ASP A 1 104 ? -1.356 -3.909 1.232 1.00 95.38 104 ASP A N 1
ATOM 752 C CA . ASP A 1 104 ? -0.459 -3.442 0.168 1.00 95.38 104 ASP A CA 1
ATOM 753 C C . ASP A 1 104 ? -0.355 -1.908 0.295 1.00 95.38 104 ASP A C 1
ATOM 755 O O . ASP A 1 104 ? -1.254 -1.164 -0.120 1.00 95.38 104 ASP A O 1
ATOM 759 N N . THR A 1 105 ? 0.678 -1.440 0.997 1.00 94.75 105 THR A N 1
ATOM 760 C CA . THR A 1 105 ? 0.791 -0.053 1.471 1.00 94.75 105 THR A CA 1
ATOM 761 C C . THR A 1 105 ? 1.045 0.944 0.336 1.00 94.75 105 THR A C 1
ATOM 763 O O . THR A 1 105 ? 0.552 2.076 0.404 1.00 94.75 105 THR A O 1
ATOM 766 N N . ASP A 1 106 ? 1.802 0.572 -0.699 1.00 93.88 106 ASP A N 1
ATOM 767 C CA . ASP A 1 106 ? 2.082 1.435 -1.859 1.00 93.88 106 ASP A CA 1
ATOM 768 C C . ASP A 1 106 ? 1.186 1.160 -3.075 1.00 93.88 106 ASP A C 1
ATOM 770 O O . ASP A 1 106 ? 1.133 1.989 -3.994 1.00 93.88 106 ASP A O 1
ATOM 774 N N . GLY A 1 107 ? 0.396 0.087 -3.042 1.00 93.94 107 GLY A N 1
ATOM 775 C CA . GLY A 1 107 ? -0.572 -0.250 -4.076 1.00 93.94 107 GLY A CA 1
ATOM 776 C C . GLY A 1 107 ? 0.079 -0.807 -5.340 1.00 93.94 107 GLY A C 1
ATOM 777 O O . GLY A 1 107 ? -0.466 -0.605 -6.434 1.00 93.94 107 GLY A O 1
ATOM 778 N N . ASP A 1 108 ? 1.246 -1.443 -5.227 1.00 93.69 108 ASP A N 1
ATOM 779 C CA . ASP A 1 108 ? 1.975 -2.025 -6.354 1.00 93.69 108 ASP A CA 1
ATOM 780 C C . ASP A 1 108 ? 1.426 -3.404 -6.795 1.00 93.69 108 ASP A C 1
ATOM 782 O O . ASP A 1 108 ? 1.756 -3.902 -7.882 1.00 93.69 108 ASP A O 1
ATOM 786 N N . GLY A 1 109 ? 0.509 -3.982 -6.009 1.00 93.69 109 GLY A N 1
ATOM 787 C CA . GLY A 1 109 ? -0.116 -5.283 -6.232 1.00 93.69 109 GLY A CA 1
ATOM 788 C C . GLY A 1 109 ? 0.595 -6.457 -5.550 1.00 93.69 109 GLY A C 1
ATOM 789 O O . GLY A 1 109 ? 0.177 -7.610 -5.739 1.00 93.69 109 GLY A O 1
ATOM 790 N N . VAL A 1 110 ? 1.644 -6.193 -4.774 1.00 94.88 110 VAL A N 1
ATOM 791 C CA . VAL A 1 110 ? 2.348 -7.123 -3.897 1.00 94.88 110 VAL A CA 1
ATOM 792 C C . VAL A 1 110 ? 1.941 -6.814 -2.457 1.00 94.88 110 VAL A C 1
ATOM 794 O O . VAL A 1 110 ? 1.792 -5.685 -2.033 1.00 94.88 110 VAL A O 1
ATOM 797 N N . GLU A 1 111 ? 1.671 -7.860 -1.685 1.00 95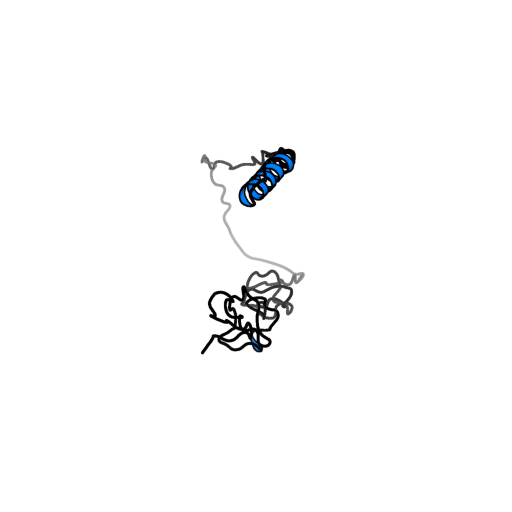.44 111 GLU A N 1
ATOM 798 C CA . GLU A 1 111 ? 1.311 -7.682 -0.278 1.00 95.44 111 GLU A CA 1
ATOM 799 C C . GLU A 1 111 ? 2.573 -7.360 0.532 1.00 95.44 111 GLU A C 1
ATOM 801 O O . GLU A 1 111 ? 3.557 -8.086 0.373 1.00 95.44 111 GLU A O 1
ATOM 806 N N . ASP A 1 112 ? 2.517 -6.408 1.469 1.00 95.31 112 ASP A N 1
ATOM 807 C CA . ASP A 1 112 ? 3.653 -5.977 2.306 1.00 95.31 112 ASP A CA 1
ATOM 808 C C . ASP A 1 112 ? 4.358 -7.168 2.991 1.00 95.31 112 ASP A C 1
ATOM 810 O O . ASP A 1 112 ? 5.562 -7.177 3.245 1.00 95.31 112 ASP A O 1
ATOM 814 N N . SER A 1 113 ? 3.601 -8.229 3.304 1.00 95.00 113 SER A N 1
ATOM 815 C CA . SER A 1 113 ? 4.107 -9.459 3.930 1.00 95.00 113 SER A CA 1
ATOM 816 C C . SER A 1 113 ? 4.992 -10.318 3.013 1.00 95.00 113 SER A C 1
ATOM 818 O O . SER A 1 113 ? 5.692 -11.221 3.486 1.00 95.00 113 SER A O 1
ATOM 820 N N . LYS A 1 114 ? 4.938 -10.070 1.703 1.00 95.12 114 LYS A N 1
ATOM 821 C CA . LYS A 1 114 ? 5.691 -10.751 0.642 1.00 95.12 114 LYS A CA 1
ATOM 822 C C . LYS A 1 114 ? 6.817 -9.890 0.081 1.00 95.12 114 LYS A C 1
ATOM 824 O O . LYS A 1 114 ? 7.652 -10.422 -0.652 1.00 95.12 114 LYS A O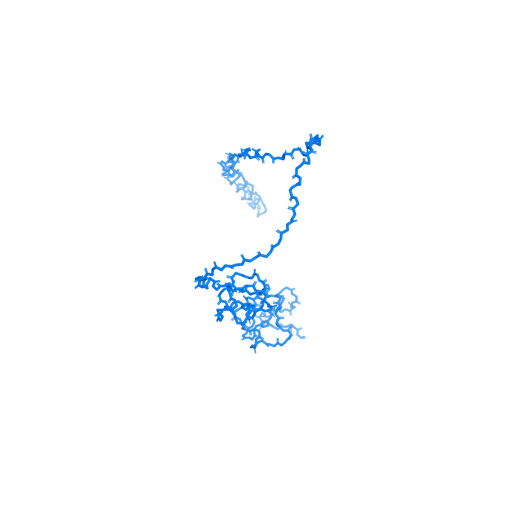 1
ATOM 829 N N . GLU A 1 115 ? 6.851 -8.616 0.440 1.00 95.50 115 GLU A N 1
ATOM 830 C CA . GLU A 1 115 ? 7.893 -7.691 0.038 1.00 95.50 115 GLU A CA 1
ATOM 831 C C . GLU A 1 115 ? 9.127 -7.769 0.949 1.00 95.50 115 GLU A C 1
ATOM 833 O O . GLU A 1 115 ? 9.044 -8.088 2.144 1.00 95.50 115 GLU A O 1
ATOM 838 N N . PRO A 1 116 ? 10.318 -7.448 0.422 1.00 94.88 116 PRO A N 1
ATOM 839 C CA . PRO A 1 116 ? 11.459 -7.095 1.249 1.00 94.88 116 PRO A CA 1
ATOM 840 C C . PRO A 1 116 ? 11.137 -5.879 2.128 1.00 94.88 116 PRO A C 1
ATOM 842 O O . PRO A 1 116 ? 10.559 -4.901 1.670 1.00 94.88 116 PRO A O 1
ATOM 845 N N . ALA A 1 117 ? 11.585 -5.890 3.386 1.00 94.44 117 ALA A N 1
ATOM 846 C CA . ALA A 1 117 ? 11.294 -4.811 4.340 1.00 94.44 117 ALA A CA 1
ATOM 847 C C . ALA A 1 117 ? 11.805 -3.422 3.901 1.00 94.44 117 ALA A C 1
ATOM 849 O O . ALA A 1 117 ? 11.337 -2.405 4.401 1.00 94.44 117 ALA A O 1
ATOM 850 N N . GLU A 1 118 ? 12.793 -3.376 3.006 1.00 92.44 118 GLU A N 1
ATOM 851 C CA . GLU A 1 118 ? 13.303 -2.144 2.393 1.00 92.44 118 GLU A CA 1
ATOM 852 C C . GLU A 1 118 ? 12.430 -1.594 1.256 1.00 92.44 118 GLU A C 1
ATOM 854 O O . GLU A 1 118 ? 12.634 -0.446 0.861 1.00 92.44 118 GLU A O 1
ATOM 859 N N . CYS A 1 119 ? 11.494 -2.395 0.743 1.00 94.44 119 CYS A N 1
ATOM 860 C CA . CYS A 1 119 ? 10.617 -2.057 -0.376 1.00 94.44 119 CYS A CA 1
ATOM 861 C C . CYS A 1 119 ? 9.191 -1.706 0.072 1.00 94.44 119 CYS A C 1
ATOM 863 O O . CYS A 1 119 ? 8.568 -0.903 -0.603 1.00 94.44 119 CYS A O 1
ATOM 865 N N . VAL A 1 120 ? 8.749 -2.154 1.257 1.00 95.69 120 VAL A N 1
ATOM 866 C CA . VAL A 1 120 ? 7.415 -1.834 1.804 1.00 95.69 120 VAL A CA 1
ATOM 867 C C . VAL A 1 120 ? 7.132 -0.329 1.793 1.00 95.69 120 VAL A C 1
ATOM 869 O O . VAL A 1 120 ? 7.801 0.454 2.484 1.00 95.69 120 VAL A O 1
ATOM 872 N N . GLY A 1 121 ? 6.099 0.072 1.051 1.00 93.94 121 GLY A N 1
ATOM 873 C CA . GLY A 1 121 ? 5.651 1.460 0.955 1.00 93.94 121 GLY A CA 1
ATOM 874 C C . GLY A 1 121 ? 6.535 2.335 0.058 1.00 93.94 121 GLY A C 1
ATOM 875 O O . GLY A 1 121 ? 6.481 3.572 0.148 1.00 93.94 121 GLY A O 1
ATOM 876 N N . ALA A 1 122 ? 7.401 1.737 -0.760 1.00 93.62 122 ALA A N 1
ATOM 877 C CA . ALA A 1 122 ? 8.319 2.467 -1.612 1.00 93.62 122 ALA A CA 1
ATOM 878 C C . ALA A 1 122 ? 7.619 2.957 -2.885 1.00 93.62 122 ALA A C 1
ATOM 880 O O . ALA A 1 122 ? 6.903 2.254 -3.584 1.00 93.62 122 ALA A O 1
ATOM 881 N N . SER A 1 123 ? 7.865 4.215 -3.251 1.00 92.81 123 SER A N 1
ATOM 882 C CA . SER A 1 123 ? 7.293 4.761 -4.481 1.00 92.81 123 SER A CA 1
ATOM 883 C C . SER A 1 123 ? 7.949 4.142 -5.716 1.00 92.81 123 SER A C 1
ATOM 885 O O . SER A 1 123 ? 9.162 4.256 -5.897 1.00 92.81 123 SER A O 1
ATOM 887 N N . ALA A 1 124 ? 7.134 3.595 -6.617 1.00 90.94 124 ALA A N 1
ATOM 888 C CA . ALA A 1 124 ? 7.586 2.922 -7.833 1.00 90.94 124 ALA A CA 1
ATOM 889 C C . ALA A 1 124 ? 7.143 3.641 -9.131 1.00 90.94 124 ALA A C 1
ATOM 891 O O . ALA A 1 124 ? 6.340 3.115 -9.905 1.00 90.94 124 ALA A O 1
ATOM 892 N N . PRO A 1 125 ? 7.662 4.851 -9.439 1.00 90.94 125 PRO A N 1
ATOM 893 C CA . PRO A 1 125 ? 7.249 5.621 -10.623 1.00 90.94 125 PRO A CA 1
ATOM 894 C C . PRO A 1 125 ? 7.595 4.943 -11.959 1.00 90.94 125 PRO A C 1
ATOM 896 O O . PRO A 1 125 ? 7.018 5.290 -12.990 1.00 90.94 125 PRO A O 1
ATOM 899 N N . PHE A 1 126 ? 8.528 3.989 -11.944 1.00 91.06 126 PHE A N 1
ATOM 900 C CA . PHE A 1 126 ? 8.961 3.218 -13.110 1.00 91.06 126 PHE A CA 1
ATOM 901 C C . PHE A 1 126 ? 8.459 1.766 -13.084 1.00 91.06 126 PHE A C 1
ATOM 903 O O . PHE A 1 126 ? 8.864 0.973 -13.930 1.00 91.06 126 PHE A O 1
ATOM 910 N N . GLY A 1 127 ? 7.552 1.432 -12.160 1.00 91.88 127 GLY A N 1
ATOM 911 C CA . GLY A 1 127 ? 7.096 0.068 -11.895 1.00 91.88 127 GLY A CA 1
ATOM 912 C C . GLY A 1 127 ? 7.950 -0.648 -10.850 1.00 91.88 127 GLY A C 1
ATOM 913 O O . GLY A 1 127 ? 8.927 -0.093 -10.343 1.00 91.88 127 GLY A O 1
ATOM 914 N N . VAL A 1 128 ? 7.559 -1.882 -10.546 1.00 94.44 128 VAL A N 1
ATOM 915 C CA . VAL A 1 128 ? 8.202 -2.759 -9.560 1.00 94.44 128 VAL A CA 1
ATOM 916 C C . VAL A 1 128 ? 8.731 -4.029 -10.216 1.00 94.44 128 VAL A C 1
ATOM 918 O O . VAL A 1 128 ? 8.316 -4.397 -11.322 1.00 94.44 128 VAL A O 1
ATOM 921 N N . ASP A 1 129 ? 9.673 -4.692 -9.555 1.00 93.44 129 ASP A N 1
ATOM 922 C CA . ASP A 1 129 ? 10.115 -6.031 -9.923 1.00 93.44 129 ASP A CA 1
ATOM 923 C C . ASP A 1 129 ? 9.144 -7.121 -9.415 1.00 93.44 129 ASP A C 1
ATOM 925 O O . ASP A 1 129 ? 8.047 -6.852 -8.932 1.00 93.44 129 ASP A O 1
ATOM 929 N N . SER A 1 130 ? 9.516 -8.397 -9.548 1.00 92.94 130 SER A N 1
ATOM 930 C CA . SER A 1 130 ? 8.654 -9.515 -9.135 1.00 92.94 130 SER A CA 1
ATOM 931 C C . SER A 1 130 ? 8.472 -9.668 -7.620 1.00 92.94 130 SER A C 1
ATOM 933 O O . SER A 1 130 ? 7.722 -10.552 -7.204 1.00 92.94 130 SER A O 1
ATOM 935 N N . VAL A 1 131 ? 9.206 -8.900 -6.813 1.00 94.38 131 VAL A N 1
ATOM 936 C CA . VAL A 1 131 ? 9.137 -8.934 -5.347 1.00 94.38 131 VAL A CA 1
ATOM 937 C C . VAL A 1 131 ? 8.621 -7.622 -4.746 1.00 94.38 131 VAL A C 1
ATOM 939 O O . VAL A 1 131 ? 8.640 -7.506 -3.527 1.00 94.38 131 VAL A O 1
ATOM 942 N N . GLY A 1 132 ? 8.156 -6.684 -5.577 1.00 93.75 132 GLY A N 1
ATOM 943 C CA . GLY A 1 132 ? 7.595 -5.392 -5.157 1.00 93.75 132 GLY A CA 1
ATOM 944 C C . GLY A 1 132 ? 8.619 -4.259 -5.049 1.00 93.75 132 GLY A C 1
ATOM 945 O O . GLY A 1 132 ? 8.308 -3.121 -4.726 1.00 93.75 132 GLY A O 1
ATOM 946 N N . CYS A 1 133 ? 9.887 -4.507 -5.389 1.00 94.88 133 CYS A N 1
ATOM 947 C CA . CYS A 1 133 ? 10.896 -3.463 -5.263 1.00 94.88 133 CYS A CA 1
ATOM 948 C C . CYS A 1 133 ? 10.859 -2.483 -6.450 1.00 94.88 133 CYS A C 1
ATOM 950 O O . CYS A 1 133 ? 10.837 -2.925 -7.607 1.00 94.88 133 CYS A O 1
ATOM 952 N N . PRO A 1 134 ? 10.920 -1.156 -6.205 1.00 93.31 134 PRO A N 1
ATOM 953 C CA . PRO A 1 134 ? 10.922 -0.150 -7.262 1.00 93.31 134 PRO A CA 1
ATOM 954 C C . PRO A 1 134 ? 12.046 -0.344 -8.280 1.00 93.31 134 PRO A C 1
ATOM 956 O O . PRO A 1 134 ? 13.215 -0.517 -7.922 1.00 93.31 134 PRO A O 1
ATOM 959 N N . LEU A 1 135 ? 11.709 -0.225 -9.565 1.00 90.25 135 LEU A N 1
ATOM 960 C CA . LEU A 1 135 ? 12.699 -0.217 -10.637 1.00 90.25 135 LEU A CA 1
ATOM 961 C C . LEU A 1 135 ? 13.525 1.086 -10.618 1.00 90.25 135 LEU A C 1
ATOM 963 O O . LEU A 1 135 ? 12.986 2.163 -10.335 1.00 90.25 135 LEU A O 1
ATOM 967 N N . PRO A 1 136 ? 14.831 1.018 -10.939 1.00 85.56 136 PRO A N 1
ATOM 968 C CA . PRO A 1 136 ? 15.694 2.196 -10.988 1.00 85.56 136 PRO A CA 1
ATOM 969 C C . PRO A 1 136 ? 15.239 3.194 -12.064 1.00 85.56 136 PRO A C 1
ATOM 971 O O . PRO A 1 136 ? 14.651 2.814 -13.075 1.00 85.56 136 PRO A O 1
ATOM 974 N N . ASP A 1 137 ? 15.552 4.484 -11.873 1.00 85.75 137 ASP A N 1
ATOM 975 C CA . ASP A 1 137 ? 15.262 5.510 -12.883 1.00 85.75 137 ASP A CA 1
ATOM 976 C C . ASP A 1 137 ? 16.081 5.235 -14.158 1.00 85.75 137 ASP A C 1
ATOM 978 O O . ASP A 1 137 ? 17.320 5.290 -14.097 1.00 85.75 137 ASP A O 1
ATOM 982 N N . PRO A 1 138 ? 15.425 5.007 -15.316 1.00 79.81 138 PRO A N 1
ATOM 983 C CA . PRO A 1 138 ? 16.099 4.687 -16.574 1.00 79.81 138 PRO A CA 1
ATOM 984 C C . PRO A 1 138 ? 17.027 5.806 -17.071 1.00 79.81 138 PRO A C 1
ATOM 986 O O . PRO A 1 138 ? 17.848 5.573 -17.949 1.00 79.81 138 PRO A O 1
ATOM 989 N N . ASN A 1 139 ? 16.918 7.022 -16.528 1.00 81.25 139 ASN A N 1
ATOM 990 C CA . ASN A 1 139 ? 17.778 8.158 -16.873 1.00 81.25 139 ASN A CA 1
ATOM 991 C C . ASN A 1 139 ? 18.977 8.324 -15.928 1.00 81.25 139 ASN A C 1
ATOM 993 O O . ASN A 1 139 ? 19.812 9.202 -16.150 1.00 81.25 139 ASN A O 1
ATOM 997 N N . THR A 1 140 ? 19.045 7.541 -14.850 1.00 77.31 140 THR A N 1
ATOM 998 C CA . THR A 1 140 ? 20.147 7.594 -13.871 1.00 77.31 140 THR A CA 1
ATOM 999 C C . THR A 1 140 ? 21.144 6.459 -14.041 1.00 77.31 140 THR A C 1
ATOM 1001 O O . THR A 1 140 ? 22.254 6.524 -13.510 1.00 77.31 140 THR A O 1
ATOM 1004 N N . VAL A 1 141 ? 20.772 5.448 -14.820 1.00 73.12 141 VAL A N 1
ATOM 1005 C CA . VAL A 1 141 ? 21.666 4.384 -15.246 1.00 73.12 141 VAL A CA 1
ATOM 1006 C C . VAL A 1 141 ? 22.360 4.835 -16.533 1.00 73.12 141 VAL A C 1
ATOM 1008 O O . VAL A 1 141 ? 21.715 5.121 -17.538 1.00 73.12 141 VAL A O 1
ATOM 1011 N N . ASN A 1 142 ? 23.692 4.956 -16.509 1.00 71.19 142 ASN A N 1
ATOM 1012 C CA . ASN A 1 142 ? 24.446 4.859 -17.757 1.00 71.19 142 ASN A CA 1
ATOM 1013 C C . ASN A 1 142 ? 24.308 3.392 -18.164 1.00 71.19 142 ASN A C 1
ATOM 1015 O O . ASN A 1 142 ? 25.021 2.566 -17.6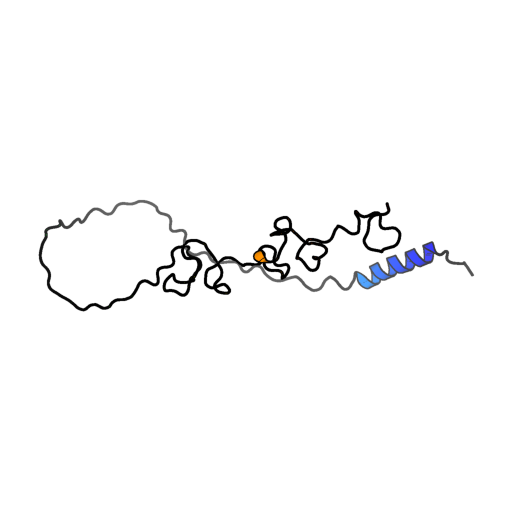12 1.00 71.19 142 ASN A O 1
ATOM 1019 N N . ASP A 1 143 ? 23.334 3.090 -19.011 1.00 70.69 143 ASP A N 1
ATOM 1020 C CA . ASP A 1 143 ? 23.037 1.769 -19.567 1.00 70.69 143 ASP A CA 1
ATOM 1021 C C . ASP A 1 143 ? 23.157 1.922 -21.092 1.00 70.69 143 ASP A C 1
ATOM 1023 O O . ASP A 1 143 ? 22.224 2.340 -21.782 1.00 70.69 143 ASP A O 1
ATOM 1027 N N . ASP A 1 144 ? 24.386 1.768 -21.594 1.00 77.25 144 ASP A N 1
ATOM 1028 C CA . ASP A 1 144 ? 24.740 2.056 -22.991 1.00 77.25 144 ASP A CA 1
ATOM 1029 C C . ASP A 1 144 ? 24.264 0.939 -23.941 1.00 77.25 144 ASP A C 1
ATOM 1031 O O . ASP A 1 144 ? 24.165 1.173 -25.152 1.00 77.25 144 ASP A O 1
ATOM 1035 N N . ASP A 1 145 ? 23.981 -0.265 -23.431 1.00 78.62 145 ASP A N 1
ATOM 1036 C CA . ASP A 1 145 ? 23.547 -1.424 -24.220 1.00 78.62 145 ASP A CA 1
ATOM 1037 C C . ASP A 1 145 ? 22.094 -1.868 -23.964 1.00 78.62 145 ASP A C 1
ATOM 1039 O O . ASP A 1 145 ? 21.562 -2.665 -24.747 1.00 78.62 145 ASP A O 1
ATOM 1043 N N . GLY A 1 146 ? 21.411 -1.254 -22.994 1.00 67.56 146 GLY A N 1
ATOM 1044 C CA . GLY A 1 146 ? 19.984 -1.419 -22.734 1.00 67.56 146 GLY A CA 1
ATOM 1045 C C . GLY A 1 146 ? 19.644 -2.760 -22.092 1.00 67.56 146 GLY A C 1
ATOM 1046 O O . GLY A 1 146 ? 18.542 -3.274 -22.319 1.00 67.56 146 GLY A O 1
ATOM 1047 N N . ASP A 1 147 ? 20.591 -3.361 -21.367 1.00 82.44 147 ASP A N 1
ATOM 1048 C CA . ASP A 1 147 ? 20.414 -4.645 -20.687 1.00 82.44 147 ASP A CA 1
ATOM 1049 C C . ASP A 1 147 ? 19.815 -4.510 -19.273 1.00 82.44 147 ASP A C 1
ATOM 1051 O O . ASP A 1 147 ? 19.476 -5.520 -18.647 1.00 82.44 147 ASP A O 1
ATOM 1055 N N . GLY A 1 148 ? 19.597 -3.270 -18.813 1.00 68.81 148 GLY A N 1
ATOM 1056 C CA . GLY A 1 148 ? 19.015 -2.950 -17.514 1.00 68.81 148 GLY A CA 1
ATOM 1057 C C . GLY A 1 148 ? 20.033 -2.883 -16.375 1.00 68.81 148 GLY A C 1
ATOM 1058 O O . GLY A 1 148 ? 19.624 -2.777 -15.215 1.00 68.81 148 GLY A O 1
ATOM 1059 N N . PHE A 1 149 ? 21.335 -2.935 -16.667 1.00 72.50 149 PHE A N 1
ATOM 1060 C CA . PHE A 1 149 ? 22.408 -2.763 -15.693 1.00 72.50 149 PHE A CA 1
ATOM 1061 C C . PHE A 1 149 ? 23.231 -1.501 -15.990 1.00 72.50 149 PHE A C 1
ATOM 1063 O O . PHE A 1 149 ? 23.310 -1.009 -17.108 1.00 72.50 149 PHE A O 1
ATOM 1070 N N . VAL A 1 150 ? 23.853 -0.932 -14.953 1.00 77.62 150 VAL A N 1
ATOM 1071 C CA . VAL A 1 150 ? 24.790 0.184 -15.146 1.00 77.62 150 VAL A CA 1
ATOM 1072 C C . VAL A 1 150 ? 26.072 -0.316 -15.814 1.00 77.62 150 VAL A C 1
ATOM 1074 O O . VAL A 1 150 ? 26.630 -1.333 -15.398 1.00 77.62 150 VAL A O 1
ATOM 1077 N N . ASN A 1 151 ? 26.579 0.434 -16.791 1.00 69.62 151 ASN A N 1
ATOM 1078 C CA . ASN A 1 151 ? 27.875 0.206 -17.425 1.00 69.62 151 ASN A CA 1
ATOM 1079 C C . ASN A 1 151 ? 28.955 0.183 -16.332 1.00 69.62 151 ASN A C 1
ATOM 1081 O O . ASN A 1 151 ? 29.204 1.203 -15.680 1.00 69.62 151 ASN A O 1
ATOM 1085 N N . ALA A 1 152 ? 29.560 -0.985 -16.113 1.00 63.34 152 ALA A N 1
ATOM 1086 C CA . ALA A 1 152 ? 30.678 -1.161 -15.187 1.00 63.34 152 ALA A CA 1
ATOM 1087 C C . ALA A 1 152 ? 31.965 -0.483 -15.686 1.00 63.34 152 ALA A C 1
ATOM 1089 O O . ALA A 1 152 ? 32.233 -0.519 -16.911 1.00 63.34 152 ALA A O 1
#

Foldseek 3Di:
DDDQDPVNVVVCVVVVCCVVVVVPPPDDDDDDDDDDDDDDPDDPDDDDDDDDDDDDDDDDDDDDDDPPPDPQDQQCPQPQGPPPQAPPRNAADHSVVSRDHDQQQCPLPAGLVQADVVQRNNDAPPHADPRNHHQDDPVVACPVPPPSHHDD

pLDDT: mean 76.56, std 17.26, range [41.59, 96.81]

Radius of gyration: 34.37 Å; chains: 1; bounding box: 72×51×104 Å

Sequence (152 aa):
MSKLTRNQIIAILVFGVVLLGGALVILSNRATPTDDVVSTTEQVDGTSVAQVVPTEEPDSQPSPTPVRETRSDDTDGDGVPNDGTDQCPDVFGEAAFNGCPN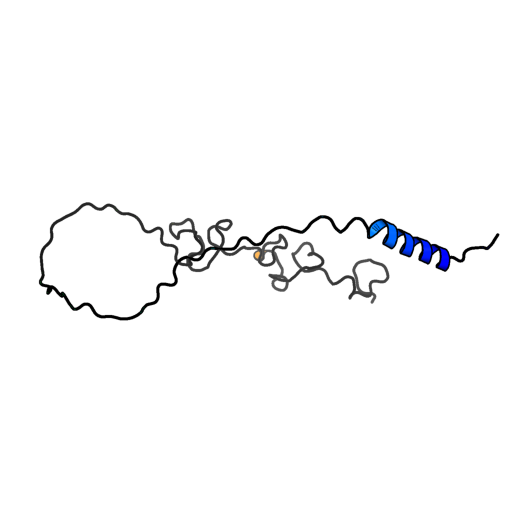PDTDGDGVEDSKEPAECVGASAPFGVDSVGCPLPDPNTVNDDDGDGFVNA

Secondary structure (DSSP, 8-state):
-----HHHHHHHHHHHHHHHHTTSSSSS----------------------------------------------SS-SS--TTTT-S-TTS--BGGGTTBPPSSSS-SSS-TTTS-TTTTT---TT-B-TTSPBPPPTTTS--SS-SSS---